Protein AF-A0A967L2L9-F1 (afdb_monomer_lite)

Structure (mmCIF, N/CA/C/O backbone):
data_AF-A0A967L2L9-F1
#
_entry.id   AF-A0A967L2L9-F1
#
loop_
_atom_site.group_PDB
_atom_site.id
_atom_site.type_symbol
_atom_site.label_atom_id
_atom_site.label_alt_id
_atom_site.label_comp_id
_atom_site.label_asym_id
_atom_site.label_entity_id
_atom_site.label_seq_id
_atom_site.pdbx_PDB_ins_code
_atom_site.Cartn_x
_atom_site.Cartn_y
_atom_site.Cartn_z
_atom_site.occupancy
_atom_site.B_iso_or_equiv
_atom_site.auth_seq_id
_atom_site.auth_comp_id
_atom_site.auth_asym_id
_atom_site.auth_atom_id
_atom_site.pdbx_PDB_model_num
ATOM 1 N N . GLU A 1 1 ? 13.550 13.365 -21.575 1.00 73.81 1 GLU A N 1
ATOM 2 C CA . GLU A 1 1 ? 13.435 12.340 -20.516 1.00 73.81 1 GLU A CA 1
ATOM 3 C C . GLU A 1 1 ? 12.459 11.264 -20.958 1.00 73.81 1 GLU A C 1
ATOM 5 O O . GLU A 1 1 ? 11.617 11.543 -21.806 1.00 73.81 1 GLU A O 1
ATOM 10 N N . VAL A 1 2 ? 12.598 10.050 -20.431 1.00 92.69 2 VAL A N 1
ATOM 11 C CA . VAL A 1 2 ? 11.701 8.921 -20.715 1.00 92.69 2 VAL A CA 1
ATOM 12 C C . VAL A 1 2 ? 10.977 8.519 -19.435 1.00 92.69 2 VAL A C 1
ATOM 14 O O . VAL A 1 2 ? 11.534 8.631 -18.346 1.00 92.69 2 VAL A O 1
ATOM 17 N N . ASN A 1 3 ? 9.733 8.068 -19.563 1.00 95.44 3 ASN A N 1
ATOM 18 C CA . ASN A 1 3 ? 8.933 7.536 -18.464 1.00 95.44 3 ASN A CA 1
ATOM 19 C C . ASN A 1 3 ? 8.632 6.058 -18.748 1.00 95.44 3 ASN A C 1
ATOM 21 O O . ASN A 1 3 ? 8.547 5.658 -19.907 1.00 95.44 3 ASN A O 1
ATOM 25 N N . HIS A 1 4 ? 8.441 5.267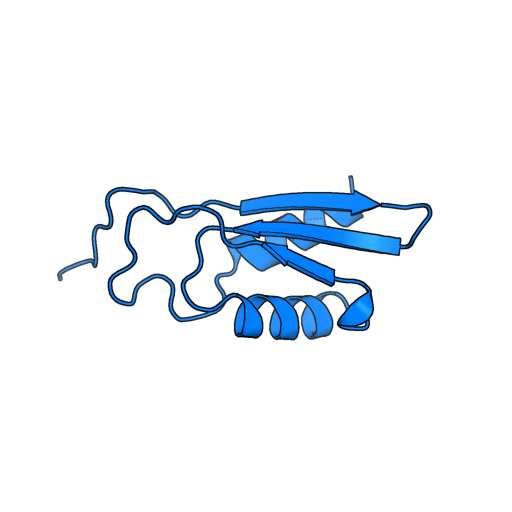 -17.696 1.00 97.00 4 HIS A N 1
ATOM 26 C CA . HIS A 1 4 ? 8.017 3.871 -17.776 1.00 97.00 4 HIS A CA 1
ATOM 27 C C . HIS A 1 4 ? 6.736 3.663 -18.595 1.00 97.00 4 HIS A C 1
ATOM 29 O O . HIS A 1 4 ? 6.588 2.612 -19.211 1.00 97.00 4 HIS A O 1
ATOM 35 N N . ALA A 1 5 ? 5.821 4.642 -18.585 1.00 96.44 5 ALA A N 1
ATOM 36 C CA . ALA A 1 5 ? 4.623 4.695 -19.426 1.00 96.44 5 ALA A CA 1
ATOM 37 C C . ALA A 1 5 ? 3.818 3.378 -19.449 1.00 96.44 5 ALA A C 1
ATOM 39 O O . ALA A 1 5 ? 3.338 2.935 -20.492 1.00 96.44 5 ALA A O 1
ATOM 40 N N . HIS A 1 6 ? 3.679 2.733 -18.287 1.00 97.19 6 HIS A N 1
ATOM 41 C CA . HIS A 1 6 ? 2.834 1.551 -18.146 1.00 97.19 6 HIS A CA 1
ATOM 42 C C . HIS A 1 6 ? 1.371 1.898 -18.458 1.00 97.19 6 HIS A C 1
ATOM 44 O O . HIS A 1 6 ? 0.866 2.934 -18.029 1.00 97.19 6 HIS A O 1
ATOM 50 N N . MET A 1 7 ? 0.690 1.018 -19.198 1.00 98.06 7 MET A N 1
ATOM 51 C CA . MET A 1 7 ? -0.658 1.282 -19.718 1.00 98.06 7 MET A CA 1
ATOM 52 C C . MET A 1 7 ? -1.706 1.469 -18.615 1.00 98.06 7 MET A C 1
ATOM 54 O O . MET A 1 7 ? -2.652 2.230 -18.792 1.00 98.06 7 MET A O 1
ATOM 58 N N . GLU A 1 8 ? -1.556 0.780 -17.481 1.00 98.00 8 GLU A N 1
ATOM 59 C CA . GLU A 1 8 ? -2.429 0.959 -16.319 1.00 98.00 8 GLU A CA 1
ATOM 60 C C . GLU A 1 8 ? -1.956 2.137 -15.450 1.00 98.00 8 GLU A C 1
ATOM 62 O O . GLU A 1 8 ? -0.831 2.087 -14.936 1.00 98.00 8 GLU A O 1
ATOM 67 N N . PRO A 1 9 ? -2.801 3.152 -15.196 1.00 96.56 9 PRO A N 1
ATOM 68 C CA . PRO A 1 9 ? -2.494 4.227 -14.256 1.00 96.56 9 PRO A CA 1
ATOM 69 C C . PRO A 1 9 ? -2.242 3.730 -12.826 1.00 96.56 9 PRO A C 1
ATOM 71 O O . PRO A 1 9 ? -2.732 2.682 -12.414 1.00 96.56 9 PRO A O 1
ATOM 74 N N . SER A 1 10 ? -1.509 4.511 -12.036 1.00 97.19 10 SER A N 1
ATOM 75 C CA . SER A 1 10 ? -1.369 4.241 -10.603 1.00 97.19 10 SER A CA 1
ATOM 76 C C . SER A 1 10 ? -2.710 4.425 -9.886 1.00 97.19 10 SER A C 1
ATOM 78 O O . SER A 1 10 ? -3.337 5.477 -10.012 1.00 97.19 10 SER A O 1
ATOM 80 N N . ALA A 1 11 ? -3.148 3.414 -9.136 1.00 97.94 11 ALA A N 1
ATOM 81 C CA . ALA A 1 11 ? -4.436 3.406 -8.454 1.00 97.94 11 ALA A CA 1
ATOM 82 C C . ALA A 1 11 ? -4.390 2.610 -7.143 1.00 97.94 11 ALA A C 1
ATOM 84 O O . ALA A 1 11 ? -3.692 1.599 -7.023 1.00 97.94 11 ALA A O 1
ATOM 85 N N . ALA A 1 12 ? -5.181 3.057 -6.167 1.00 98.50 12 ALA A N 1
ATOM 86 C CA . ALA A 1 12 ? -5.432 2.333 -4.930 1.00 98.50 12 ALA A CA 1
ATOM 87 C C . ALA A 1 12 ? -6.894 2.487 -4.496 1.00 98.50 12 ALA A C 1
ATOM 89 O O . ALA A 1 12 ? -7.509 3.532 -4.709 1.00 98.50 12 ALA A O 1
ATOM 90 N N . VAL A 1 13 ? -7.427 1.442 -3.869 1.00 98.62 13 VAL A N 1
ATOM 91 C CA . VAL A 1 13 ? -8.729 1.424 -3.200 1.00 98.62 13 VAL A CA 1
ATOM 92 C C . VAL A 1 13 ? -8.511 0.841 -1.816 1.00 98.62 13 VAL A C 1
ATOM 94 O O . VAL A 1 13 ? -7.931 -0.234 -1.687 1.00 98.62 13 VAL A O 1
ATOM 97 N N . ALA A 1 14 ? -8.975 1.534 -0.785 1.00 98.62 14 ALA A N 1
ATOM 98 C CA . ALA A 1 14 ? -8.818 1.117 0.599 1.00 98.62 14 ALA A CA 1
ATOM 99 C C . ALA A 1 14 ? -10.175 1.020 1.294 1.00 98.62 14 ALA A C 1
ATOM 101 O O . ALA A 1 14 ? -11.077 1.820 1.047 1.00 98.62 14 ALA A O 1
ATOM 102 N N . ARG A 1 15 ? -10.292 0.041 2.187 1.00 98.56 15 ARG A N 1
ATOM 103 C CA . ARG A 1 15 ? -11.438 -0.183 3.060 1.00 98.56 15 ARG A CA 1
ATOM 104 C C . ARG A 1 15 ? -10.937 -0.300 4.492 1.00 98.56 15 ARG A C 1
ATOM 106 O O . ARG A 1 15 ? -10.085 -1.140 4.783 1.00 98.56 15 ARG A O 1
ATOM 113 N N . TRP A 1 16 ? -11.477 0.533 5.370 1.00 98.56 16 TRP A N 1
ATOM 114 C CA . TRP A 1 16 ? -11.254 0.443 6.806 1.00 98.56 16 TRP A CA 1
ATOM 115 C C . TRP A 1 16 ? -12.442 -0.248 7.474 1.00 98.56 16 TRP A C 1
ATOM 117 O O . TRP A 1 16 ? -13.587 -0.057 7.068 1.00 98.56 16 TRP A O 1
ATOM 127 N N . ASP A 1 17 ? -12.153 -1.087 8.459 1.00 97.81 17 ASP A N 1
ATOM 128 C CA . ASP A 1 17 ? -13.138 -1.733 9.314 1.00 97.81 17 ASP A CA 1
ATOM 129 C C . ASP A 1 17 ? -13.005 -1.176 10.734 1.00 97.81 17 ASP A C 1
ATOM 131 O O . ASP A 1 17 ? -12.001 -1.432 11.405 1.00 97.81 17 ASP A O 1
ATOM 135 N N . ASP A 1 18 ? -13.999 -0.410 11.186 1.00 96.12 18 ASP A N 1
ATOM 136 C CA . ASP A 1 18 ? -13.990 0.203 12.517 1.00 96.12 18 ASP A CA 1
ATOM 137 C C . ASP A 1 18 ? -14.201 -0.792 13.655 1.00 96.12 18 ASP A C 1
ATOM 139 O O . ASP A 1 18 ? -13.722 -0.553 14.765 1.00 96.12 18 ASP A O 1
ATOM 143 N N . PHE A 1 19 ? -14.883 -1.910 13.406 1.00 96.62 19 PHE A N 1
ATOM 144 C CA . PHE A 1 19 ? -15.122 -2.911 14.440 1.00 96.62 19 PHE A CA 1
ATOM 145 C C . PHE A 1 19 ? -13.831 -3.674 14.747 1.00 96.62 19 PHE A C 1
ATOM 147 O O . PHE A 1 19 ? -13.411 -3.765 15.901 1.00 96.62 19 PHE A O 1
ATOM 154 N N . ASP A 1 20 ? -13.152 -4.150 13.703 1.00 96.12 20 ASP A N 1
ATOM 155 C CA . ASP A 1 20 ? -11.923 -4.933 13.843 1.00 96.12 20 ASP A CA 1
ATOM 156 C C . ASP A 1 20 ? -10.646 -4.078 13.880 1.00 96.12 20 ASP A C 1
ATOM 158 O O . ASP A 1 20 ? -9.555 -4.598 14.158 1.00 96.12 20 ASP A O 1
ATOM 162 N N . GLN A 1 21 ? -10.755 -2.776 13.598 1.00 97.00 21 GLN A N 1
ATOM 163 C CA . GLN A 1 21 ? -9.631 -1.847 13.440 1.00 97.00 21 GLN A CA 1
ATOM 164 C C . GLN A 1 21 ? -8.624 -2.363 12.397 1.00 97.00 21 GLN A C 1
ATOM 166 O O . GLN A 1 21 ? -7.418 -2.460 12.660 1.00 97.00 21 GLN A O 1
ATOM 171 N N . ARG A 1 22 ? -9.129 -2.774 11.224 1.00 98.31 22 ARG A N 1
ATOM 172 C CA . ARG A 1 22 ? -8.332 -3.389 10.147 1.00 98.31 22 ARG A CA 1
ATOM 173 C C . ARG A 1 22 ? -8.424 -2.612 8.842 1.00 98.31 22 ARG A C 1
ATOM 175 O O . ARG A 1 22 ? -9.494 -2.173 8.438 1.00 98.31 22 ARG A O 1
ATOM 182 N N . LEU A 1 23 ? -7.291 -2.517 8.150 1.00 98.75 23 LEU A N 1
ATOM 183 C CA . LEU A 1 23 ? -7.190 -1.967 6.803 1.00 98.75 23 LEU A CA 1
ATOM 184 C C . LEU A 1 23 ? -7.076 -3.098 5.781 1.00 98.75 23 LEU A C 1
ATOM 186 O O . LEU A 1 23 ? -6.185 -3.942 5.876 1.00 98.75 23 LEU A O 1
ATOM 190 N N . GLU A 1 24 ? -7.906 -3.056 4.749 1.00 98.75 24 GLU A N 1
ATOM 191 C CA . GLU A 1 24 ? -7.705 -3.805 3.513 1.00 98.75 24 GLU A CA 1
ATOM 192 C C . GLU A 1 24 ? -7.478 -2.815 2.370 1.00 98.75 24 GLU A C 1
ATOM 194 O O . GLU A 1 24 ? -8.224 -1.848 2.223 1.00 98.75 24 GLU A O 1
ATOM 199 N N . ILE A 1 25 ? -6.430 -3.020 1.577 1.00 98.75 25 ILE A N 1
ATOM 200 C CA . ILE A 1 25 ? -6.084 -2.127 0.470 1.00 98.75 25 ILE A CA 1
ATOM 201 C C . ILE A 1 25 ? -5.729 -2.927 -0.778 1.00 98.75 25 ILE A C 1
ATOM 203 O O . ILE A 1 25 ? -4.930 -3.863 -0.733 1.00 98.75 25 ILE A O 1
ATOM 207 N N . TRP A 1 26 ? -6.314 -2.528 -1.903 1.00 98.75 26 TRP A N 1
ATOM 208 C CA . TRP A 1 26 ? -5.946 -2.968 -3.239 1.00 98.75 26 TRP A CA 1
ATOM 209 C C . TRP A 1 26 ? -5.138 -1.866 -3.899 1.00 98.75 26 TRP A C 1
ATOM 211 O O . TRP A 1 26 ? -5.623 -0.741 -3.995 1.00 98.75 26 TRP A O 1
ATOM 221 N N . CYS A 1 27 ? -3.930 -2.161 -4.365 1.00 98.00 27 CYS A N 1
ATOM 222 C CA . CYS A 1 27 ? -3.102 -1.154 -5.025 1.00 98.00 27 CYS A CA 1
ATOM 223 C C . CYS A 1 27 ? -2.296 -1.715 -6.196 1.00 98.00 27 CYS A C 1
ATOM 225 O O . CYS A 1 27 ? -1.910 -2.890 -6.233 1.00 98.00 27 CYS A O 1
ATOM 227 N N . SER A 1 28 ? -2.037 -0.844 -7.170 1.00 97.88 28 SER A N 1
ATOM 228 C CA . SER A 1 28 ? -1.184 -1.132 -8.316 1.00 97.88 28 SER A CA 1
ATOM 229 C C . SER A 1 28 ? 0.297 -1.045 -7.922 1.00 97.88 28 SER A C 1
ATOM 231 O O . SER A 1 28 ? 0.956 -0.036 -8.163 1.00 97.88 28 SER A O 1
ATOM 233 N N . THR A 1 29 ? 0.833 -2.110 -7.328 1.00 98.38 29 THR A N 1
ATOM 234 C CA . THR A 1 29 ? 2.219 -2.159 -6.831 1.00 98.38 29 THR A CA 1
ATOM 235 C C . THR A 1 29 ? 2.982 -3.386 -7.327 1.00 98.38 29 THR A C 1
ATOM 237 O O . THR A 1 29 ? 2.404 -4.457 -7.515 1.00 98.38 29 THR A O 1
ATOM 240 N N . GLN A 1 30 ? 4.297 -3.264 -7.523 1.00 98.50 30 GLN A N 1
ATOM 241 C CA . GLN A 1 30 ? 5.193 -4.415 -7.713 1.00 98.50 30 GLN A CA 1
ATOM 242 C C . GLN A 1 30 ? 5.773 -4.917 -6.382 1.00 98.50 30 GLN A C 1
ATOM 244 O O . GLN A 1 30 ? 6.385 -5.982 -6.353 1.00 98.50 30 GLN A O 1
ATOM 249 N N . VAL A 1 31 ? 5.569 -4.180 -5.286 1.00 98.38 31 VAL A N 1
ATOM 250 C CA . VAL A 1 31 ? 6.194 -4.431 -3.980 1.00 98.38 31 VAL A CA 1
ATOM 251 C C . VAL A 1 31 ? 5.163 -4.418 -2.840 1.00 98.38 31 VAL A C 1
ATOM 253 O O . VAL A 1 31 ? 5.279 -3.626 -1.906 1.00 98.38 31 VAL A O 1
ATOM 256 N N . PRO A 1 32 ? 4.163 -5.324 -2.840 1.00 98.38 32 PRO A N 1
ATOM 257 C CA . PRO A 1 32 ? 3.096 -5.315 -1.832 1.00 98.38 32 PRO A CA 1
ATOM 258 C C . PRO A 1 32 ? 3.615 -5.423 -0.390 1.00 98.38 32 PRO A C 1
ATOM 260 O O . PRO A 1 32 ? 3.012 -4.868 0.523 1.00 98.38 32 PRO A O 1
ATOM 263 N N . TYR A 1 33 ? 4.757 -6.085 -0.176 1.00 98.62 33 TYR A N 1
ATOM 264 C CA . TYR A 1 33 ? 5.397 -6.160 1.139 1.00 98.62 33 TYR A CA 1
ATOM 265 C C . TYR A 1 33 ? 5.940 -4.805 1.628 1.00 98.62 33 TYR A C 1
ATOM 267 O O . TYR A 1 33 ? 5.820 -4.496 2.812 1.00 98.62 33 TYR A O 1
ATOM 275 N N . TYR A 1 34 ? 6.508 -3.979 0.742 1.00 98.69 34 TYR A N 1
ATOM 276 C CA . TYR A 1 34 ? 7.017 -2.654 1.123 1.00 98.69 34 TYR A CA 1
ATOM 277 C C . TYR A 1 34 ? 5.858 -1.733 1.490 1.00 98.69 34 TYR A C 1
ATOM 279 O O . TYR A 1 34 ? 5.864 -1.147 2.569 1.00 98.69 34 TYR A O 1
ATOM 287 N N . VAL A 1 35 ? 4.799 -1.753 0.677 1.00 98.69 35 VAL A N 1
ATOM 288 C CA . VAL A 1 35 ? 3.552 -1.033 0.956 1.00 98.69 35 VAL A CA 1
ATOM 289 C C . VAL A 1 35 ? 2.971 -1.450 2.308 1.00 98.69 35 VAL A C 1
ATOM 291 O O . VAL A 1 35 ? 2.573 -0.603 3.101 1.00 98.69 35 VAL A O 1
ATOM 294 N N . HIS A 1 36 ? 2.965 -2.751 2.617 1.00 98.81 36 HIS A N 1
ATOM 295 C CA . HIS A 1 36 ? 2.467 -3.273 3.893 1.00 98.81 36 HIS A CA 1
ATOM 296 C C . HIS A 1 36 ? 3.268 -2.749 5.089 1.00 98.81 36 HIS A C 1
ATOM 298 O O . HIS A 1 36 ? 2.680 -2.278 6.065 1.00 98.81 36 HIS A O 1
ATOM 304 N N . LYS A 1 37 ? 4.602 -2.793 5.003 1.00 98.69 37 LYS A N 1
ATOM 305 C CA . LYS A 1 37 ? 5.503 -2.291 6.048 1.00 98.69 37 LYS A CA 1
ATOM 306 C C . LYS A 1 37 ? 5.354 -0.778 6.245 1.00 98.69 37 LYS A C 1
ATOM 308 O O . LYS A 1 37 ? 5.264 -0.317 7.383 1.00 98.69 37 LYS A O 1
ATOM 313 N N . ASP A 1 38 ? 5.292 -0.019 5.157 1.00 98.69 38 ASP A N 1
ATOM 314 C CA . ASP A 1 38 ? 5.231 1.440 5.207 1.00 98.69 38 ASP A CA 1
ATOM 315 C C . ASP A 1 38 ? 3.853 1.941 5.652 1.00 98.69 38 ASP A C 1
ATOM 317 O O . ASP A 1 38 ? 3.778 2.908 6.410 1.00 98.69 38 ASP A O 1
ATOM 321 N N . LEU A 1 39 ? 2.764 1.253 5.287 1.00 98.62 39 LEU A N 1
ATOM 322 C CA . LEU A 1 39 ? 1.432 1.505 5.850 1.00 98.62 39 LEU A CA 1
ATOM 323 C C . LEU A 1 39 ? 1.410 1.248 7.357 1.00 98.62 39 LEU A C 1
ATOM 325 O O . LEU A 1 39 ? 0.918 2.092 8.104 1.00 98.62 39 LEU A O 1
ATOM 329 N N . ALA A 1 40 ? 1.965 0.122 7.815 1.00 98.62 40 ALA A N 1
ATOM 330 C CA . ALA A 1 40 ? 2.028 -0.211 9.238 1.00 98.62 40 ALA A CA 1
ATOM 331 C C . ALA A 1 40 ? 2.777 0.865 10.036 1.00 98.62 40 ALA A C 1
ATOM 333 O O . ALA A 1 40 ? 2.251 1.395 11.019 1.00 98.62 40 ALA A O 1
ATOM 334 N N . ALA A 1 41 ? 3.958 1.263 9.555 1.00 98.50 41 ALA A N 1
ATOM 335 C CA . ALA A 1 41 ? 4.756 2.319 10.168 1.00 98.50 41 ALA A CA 1
ATOM 336 C C . ALA A 1 41 ? 4.034 3.680 10.154 1.00 98.50 41 ALA A C 1
ATOM 338 O O . ALA A 1 41 ? 3.942 4.347 11.186 1.00 98.50 41 ALA A O 1
ATOM 339 N N . THR A 1 42 ? 3.475 4.075 9.007 1.00 97.94 42 THR A N 1
ATOM 340 C CA . THR A 1 42 ? 2.825 5.382 8.810 1.00 97.94 42 THR A CA 1
ATOM 341 C C . THR A 1 42 ? 1.539 5.513 9.624 1.00 97.94 42 THR A C 1
ATOM 343 O O . THR A 1 42 ? 1.286 6.542 10.251 1.00 97.94 42 THR A O 1
ATOM 346 N N . MET A 1 43 ? 0.717 4.463 9.646 1.00 97.19 43 MET A N 1
ATOM 347 C CA . MET A 1 43 ? -0.568 4.456 10.349 1.00 97.19 43 MET A CA 1
ATOM 348 C C . MET A 1 43 ? -0.436 4.104 11.832 1.00 97.19 43 MET A C 1
ATOM 350 O O . MET A 1 43 ? -1.426 4.249 12.557 1.00 97.19 43 MET A O 1
ATOM 354 N N . LYS A 1 44 ? 0.764 3.693 12.271 1.00 97.69 44 LYS A N 1
ATOM 355 C CA . LYS A 1 44 ? 1.072 3.189 13.617 1.00 97.69 44 LYS A CA 1
ATOM 356 C C . LYS A 1 44 ? 0.199 1.988 13.991 1.00 97.69 44 LYS A C 1
ATOM 358 O O . LYS A 1 44 ? -0.372 1.937 15.077 1.00 97.69 44 LYS A O 1
ATOM 363 N N . LEU A 1 45 ? 0.071 1.046 13.061 1.00 97.81 45 LEU A N 1
ATOM 364 C CA . LEU A 1 45 ? -0.686 -0.194 13.224 1.00 97.81 45 LEU A CA 1
ATOM 365 C C . LEU A 1 45 ? 0.260 -1.391 13.185 1.00 97.81 45 LEU A C 1
ATOM 367 O O . LEU A 1 45 ? 1.286 -1.361 12.509 1.00 97.81 45 LEU A O 1
ATOM 371 N N . ASP A 1 46 ? -0.114 -2.467 13.871 1.00 98.25 46 ASP A N 1
ATOM 372 C CA . ASP A 1 46 ? 0.557 -3.751 13.688 1.00 98.25 46 ASP A CA 1
ATOM 373 C C . ASP A 1 46 ? 0.310 -4.283 12.265 1.00 98.25 46 ASP A C 1
ATOM 375 O O . ASP A 1 46 ? -0.787 -4.130 11.720 1.00 98.25 46 ASP A O 1
ATOM 379 N N . MET A 1 47 ? 1.303 -4.946 11.663 1.00 98.19 47 MET A N 1
ATOM 380 C CA . MET A 1 47 ? 1.163 -5.494 10.309 1.00 98.19 47 MET A CA 1
ATOM 381 C C . MET A 1 47 ? -0.007 -6.488 10.198 1.00 98.19 47 MET A C 1
ATOM 383 O O . MET A 1 47 ? -0.647 -6.547 9.152 1.00 98.19 47 MET A O 1
ATOM 387 N N . SER A 1 48 ? -0.371 -7.208 11.266 1.00 98.25 48 SER A N 1
ATOM 388 C CA . SER A 1 48 ? -1.536 -8.113 11.287 1.00 98.25 48 SER A CA 1
ATOM 389 C C . SER A 1 48 ? -2.892 -7.405 11.139 1.00 98.25 48 SER A C 1
ATOM 391 O O . SER A 1 48 ? -3.906 -8.051 10.835 1.00 98.25 48 SER A O 1
ATOM 393 N N . ARG A 1 49 ? -2.931 -6.079 11.331 1.00 98.44 49 ARG A N 1
ATOM 394 C CA . ARG A 1 49 ? -4.117 -5.235 11.121 1.00 98.44 49 ARG A CA 1
ATOM 395 C C . ARG A 1 49 ? -4.257 -4.755 9.680 1.00 98.44 49 ARG A C 1
ATOM 397 O O . ARG A 1 49 ? -5.265 -4.136 9.363 1.00 98.44 49 ARG A O 1
ATOM 404 N N . ILE A 1 50 ? -3.287 -5.033 8.811 1.00 98.81 50 ILE A N 1
ATOM 405 C CA . ILE A 1 50 ? -3.275 -4.551 7.429 1.00 98.81 50 ILE A CA 1
ATOM 406 C C . ILE A 1 50 ? -3.198 -5.738 6.471 1.00 98.81 50 ILE A C 1
ATOM 408 O O . ILE A 1 50 ? -2.366 -6.629 6.628 1.00 98.81 50 ILE A O 1
ATOM 412 N N . ARG A 1 51 ? -4.038 -5.719 5.439 1.00 98.69 51 ARG A N 1
ATOM 413 C CA . ARG A 1 51 ? -3.976 -6.637 4.304 1.00 98.69 51 ARG A CA 1
ATOM 414 C C . ARG A 1 51 ? -3.764 -5.841 3.021 1.00 98.69 51 ARG A C 1
ATOM 416 O O . ARG A 1 51 ? -4.638 -5.081 2.616 1.00 98.69 51 ARG A O 1
ATOM 423 N N . VAL A 1 52 ? -2.622 -6.052 2.370 1.00 98.75 52 VAL A N 1
ATOM 424 C CA . VAL A 1 52 ? -2.317 -5.487 1.046 1.00 98.75 52 VAL A CA 1
ATOM 425 C C . VAL A 1 52 ? -2.590 -6.535 -0.026 1.00 98.75 52 VAL A C 1
ATOM 427 O O . VAL A 1 52 ? -2.094 -7.659 0.051 1.00 98.75 52 VAL A O 1
ATOM 430 N N . ILE A 1 53 ? -3.379 -6.172 -1.033 1.00 98.75 53 ILE A N 1
ATOM 431 C CA . ILE A 1 53 ? -3.761 -7.041 -2.143 1.00 98.75 53 ILE A CA 1
ATOM 432 C C . ILE A 1 53 ? -3.281 -6.400 -3.441 1.00 98.75 53 ILE A C 1
ATOM 434 O O . ILE A 1 53 ? -3.727 -5.324 -3.827 1.00 98.75 53 ILE A O 1
ATOM 438 N N . LYS A 1 54 ? -2.395 -7.092 -4.159 1.00 97.81 54 LYS A N 1
ATOM 439 C CA . LYS A 1 54 ? -2.025 -6.724 -5.527 1.00 97.81 54 LYS A CA 1
ATOM 440 C C . LYS A 1 54 ? -2.930 -7.481 -6.510 1.00 97.81 54 LYS A C 1
ATOM 442 O O . LYS A 1 54 ? -2.729 -8.691 -6.663 1.00 97.81 54 LYS A O 1
ATOM 447 N N . PRO A 1 55 ? -3.885 -6.825 -7.196 1.00 97.00 55 PRO A N 1
ATOM 448 C CA . PRO A 1 55 ? -4.670 -7.465 -8.249 1.00 97.00 55 PRO A CA 1
ATOM 449 C C . PRO A 1 55 ? -3.806 -7.768 -9.492 1.00 97.00 55 PRO A C 1
ATOM 451 O O . PRO A 1 55 ? -2.567 -7.733 -9.453 1.00 97.00 55 PRO A O 1
ATOM 454 N N . MET A 1 56 ? -4.443 -8.109 -10.614 1.00 97.75 56 MET A N 1
ATOM 455 C CA . MET A 1 56 ? -3.762 -8.084 -11.914 1.00 97.75 56 MET A CA 1
ATOM 456 C C . MET A 1 56 ? -3.178 -6.685 -12.145 1.00 97.75 56 MET A C 1
ATOM 458 O O . MET A 1 56 ? -3.825 -5.699 -11.818 1.00 97.75 56 MET A O 1
ATOM 462 N N . LEU A 1 57 ? -1.944 -6.616 -12.648 1.00 97.69 57 LEU A N 1
ATOM 463 C CA . LEU A 1 57 ? -1.182 -5.372 -12.761 1.00 97.69 57 LEU A CA 1
ATOM 464 C C . LEU A 1 57 ? -0.880 -5.097 -14.235 1.00 97.69 57 LEU A C 1
ATOM 466 O O . LEU A 1 57 ? -0.241 -5.926 -14.886 1.00 97.69 57 LEU A O 1
ATOM 470 N N . GLY A 1 58 ? -1.289 -3.942 -14.757 1.00 98.12 58 GLY A N 1
ATOM 471 C CA . GLY A 1 58 ? -1.111 -3.570 -16.169 1.00 98.12 58 GLY A CA 1
ATOM 472 C C . GLY A 1 58 ? 0.268 -2.983 -16.485 1.00 98.12 58 GLY A C 1
ATOM 473 O O . GLY A 1 58 ? 0.386 -1.999 -17.217 1.00 98.12 58 GLY A O 1
ATOM 474 N N . GLY A 1 59 ? 1.313 -3.585 -15.917 1.00 97.38 59 GLY A N 1
ATOM 475 C CA . GLY A 1 59 ? 2.699 -3.144 -16.045 1.00 97.38 59 GLY A CA 1
ATOM 476 C C . GLY A 1 59 ? 3.142 -2.140 -14.975 1.00 97.38 59 GLY A C 1
ATOM 477 O O . GLY A 1 59 ? 2.347 -1.558 -14.233 1.00 97.38 59 GLY A O 1
ATOM 478 N N . GLY A 1 60 ? 4.460 -1.957 -14.900 1.00 97.31 60 GLY A N 1
ATOM 479 C CA . GLY A 1 60 ? 5.113 -1.049 -13.955 1.00 97.31 60 GLY A CA 1
ATOM 480 C C . GLY A 1 60 ? 6.536 -0.699 -14.384 1.00 97.31 60 GLY A C 1
ATOM 481 O O . GLY A 1 60 ? 6.911 0.465 -14.346 1.00 97.31 60 GLY A O 1
ATOM 482 N N . PHE A 1 61 ? 7.296 -1.684 -14.879 1.00 97.31 61 PHE A N 1
ATOM 483 C CA . PHE A 1 61 ? 8.632 -1.502 -15.471 1.00 97.31 61 PHE A CA 1
ATOM 484 C C . PHE A 1 61 ? 9.649 -0.780 -14.566 1.00 97.31 61 PHE A C 1
ATOM 486 O O . PHE A 1 61 ? 10.613 -0.225 -15.072 1.00 97.31 61 PHE A O 1
ATOM 493 N N . GLY A 1 62 ? 9.448 -0.798 -13.243 1.00 97.06 62 GLY A 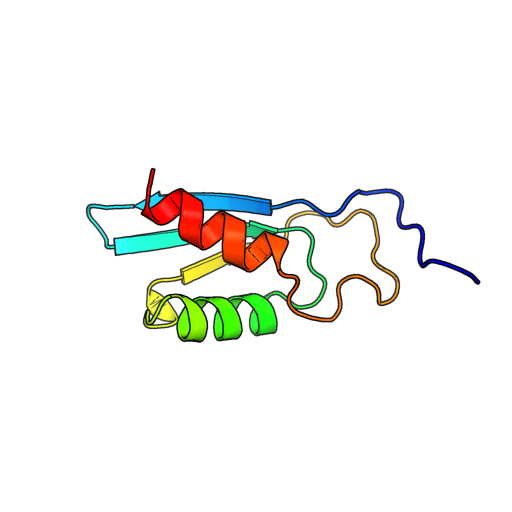N 1
ATOM 494 C CA . GLY A 1 62 ? 10.267 -0.052 -12.276 1.00 97.06 62 GLY A CA 1
ATOM 495 C C . GLY A 1 62 ? 9.544 1.137 -11.638 1.00 97.06 62 GLY A C 1
ATOM 496 O O . GLY A 1 62 ? 9.875 1.518 -10.525 1.00 97.06 62 GLY A O 1
ATOM 497 N N . ALA A 1 63 ? 8.479 1.664 -12.251 1.00 96.94 63 ALA A N 1
ATOM 498 C CA . ALA A 1 63 ? 7.710 2.780 -11.684 1.00 96.94 63 ALA A CA 1
ATOM 499 C C . ALA A 1 63 ? 7.002 2.441 -10.363 1.00 96.94 63 ALA A C 1
ATOM 501 O O . ALA A 1 63 ? 6.653 3.330 -9.596 1.00 96.94 63 ALA A O 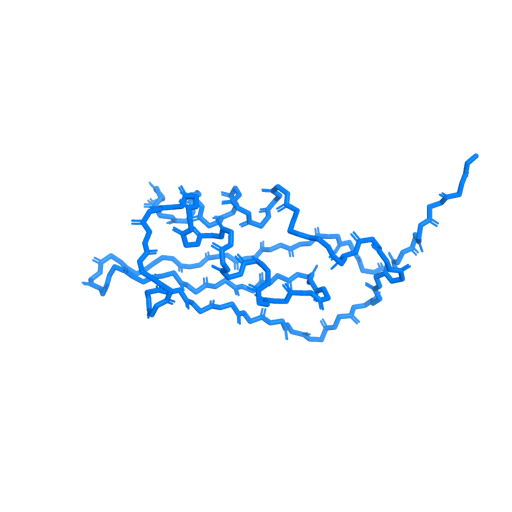1
ATOM 502 N N . LYS A 1 64 ? 6.727 1.152 -10.134 1.00 97.69 64 LYS A N 1
ATOM 503 C CA . LYS A 1 64 ? 5.898 0.644 -9.033 1.00 97.69 64 LYS A CA 1
ATOM 504 C C . LYS A 1 64 ? 6.709 -0.237 -8.065 1.00 97.69 64 LYS A C 1
ATOM 506 O O . LYS A 1 64 ? 6.131 -1.106 -7.416 1.00 97.69 64 LYS A O 1
ATOM 511 N N . THR A 1 65 ? 8.041 -0.085 -8.008 1.00 97.75 65 THR A N 1
ATOM 512 C CA . THR A 1 65 ? 8.949 -0.891 -7.152 1.00 97.75 65 THR A CA 1
ATOM 513 C C . THR A 1 65 ? 9.300 -0.244 -5.811 1.00 97.75 65 THR A C 1
ATOM 515 O O . THR A 1 65 ? 10.152 -0.744 -5.080 1.00 97.75 65 THR A O 1
ATOM 518 N N . GLU A 1 66 ? 8.630 0.848 -5.473 1.00 97.44 66 GLU A N 1
ATOM 519 C CA . GLU A 1 66 ? 8.702 1.526 -4.183 1.00 97.44 66 GLU A CA 1
ATOM 520 C C . GLU A 1 66 ? 7.286 1.860 -3.715 1.00 97.44 66 GLU A C 1
ATOM 522 O O . GLU A 1 66 ? 6.359 1.921 -4.529 1.00 97.44 66 GLU A O 1
ATOM 527 N N . THR A 1 67 ? 7.118 2.065 -2.410 1.00 98.12 67 THR A N 1
ATOM 528 C CA . THR A 1 67 ? 5.851 2.550 -1.865 1.00 98.12 67 THR A CA 1
ATOM 529 C C . THR A 1 67 ? 5.611 3.971 -2.351 1.00 98.12 67 THR A C 1
ATOM 531 O O . THR A 1 67 ? 6.448 4.857 -2.178 1.00 98.12 67 THR A O 1
ATOM 534 N N . GLN A 1 68 ? 4.446 4.199 -2.937 1.00 97.81 68 GLN A N 1
ATOM 535 C CA . GLN A 1 68 ? 4.063 5.488 -3.485 1.00 97.81 68 GLN A CA 1
ATOM 536 C C . GLN A 1 68 ? 3.093 6.201 -2.539 1.00 97.81 68 GLN A C 1
ATOM 538 O O . GLN A 1 68 ? 2.293 5.591 -1.827 1.00 97.81 68 GLN A O 1
ATOM 543 N N . SER A 1 69 ? 3.130 7.534 -2.544 1.00 97.81 69 SER A N 1
ATOM 544 C CA . SER A 1 69 ? 2.343 8.356 -1.615 1.00 97.81 69 SER A CA 1
ATOM 545 C C . SER A 1 69 ? 0.833 8.118 -1.719 1.00 97.81 69 SER A C 1
ATOM 547 O O . SER A 1 69 ? 0.143 8.150 -0.700 1.00 97.81 69 SER A O 1
ATOM 549 N N . TYR A 1 70 ? 0.312 7.829 -2.917 1.00 98.12 70 TYR A N 1
ATOM 550 C CA . TYR A 1 70 ? -1.119 7.586 -3.124 1.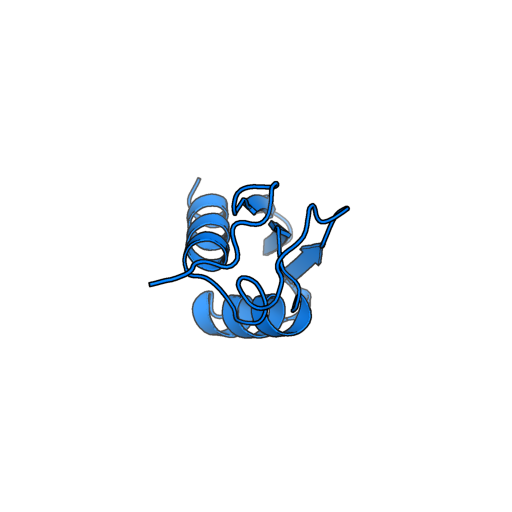00 98.12 70 TYR A CA 1
ATOM 551 C C . TYR A 1 70 ? -1.629 6.349 -2.366 1.00 98.12 70 TYR A C 1
ATOM 553 O O . TYR A 1 70 ? -2.776 6.342 -1.926 1.00 98.12 70 TYR A O 1
ATOM 561 N N . GLU A 1 71 ? -0.786 5.335 -2.159 1.00 98.50 71 GLU A N 1
ATOM 562 C CA . GLU A 1 71 ? -1.141 4.115 -1.425 1.00 98.50 71 GLU A CA 1
ATOM 563 C C . GLU A 1 71 ? -1.336 4.426 0.064 1.00 98.50 71 GLU A C 1
ATOM 565 O O . GLU A 1 71 ? -2.339 4.039 0.668 1.00 98.50 71 GLU A O 1
ATOM 570 N N . LEU A 1 72 ? -0.415 5.211 0.633 1.00 98.50 72 LEU A N 1
ATOM 571 C CA . LEU A 1 72 ? -0.464 5.650 2.029 1.00 98.50 72 LEU A CA 1
ATOM 572 C C . LEU A 1 72 ? -1.638 6.600 2.284 1.00 98.50 72 LEU A C 1
ATOM 574 O O . LEU A 1 72 ? -2.385 6.432 3.248 1.00 98.50 72 LEU A O 1
ATOM 578 N N . ILE A 1 73 ? -1.818 7.591 1.406 1.00 98.56 73 ILE A N 1
ATOM 579 C CA . ILE A 1 73 ? -2.896 8.580 1.516 1.00 98.56 73 ILE A CA 1
ATOM 580 C C . ILE A 1 73 ? -4.261 7.892 1.419 1.00 98.56 73 ILE A C 1
ATOM 582 O O . ILE A 1 73 ? -5.142 8.192 2.222 1.00 98.56 73 ILE A O 1
ATOM 586 N N . CYS A 1 74 ? -4.431 6.944 0.492 1.00 98.62 74 CYS A N 1
ATOM 587 C CA . CYS A 1 74 ? -5.675 6.188 0.347 1.00 98.62 74 CYS A CA 1
ATOM 588 C C . CYS A 1 74 ? -6.030 5.430 1.638 1.00 98.62 74 CYS A C 1
ATOM 590 O O . CYS A 1 74 ? -7.148 5.565 2.137 1.00 98.62 74 CYS A O 1
ATOM 592 N N . GLY A 1 75 ? -5.069 4.713 2.236 1.00 98.31 75 GLY A N 1
ATOM 593 C CA . GLY A 1 75 ? -5.276 4.012 3.509 1.00 98.31 75 GLY A CA 1
ATOM 594 C C . GLY A 1 75 ? -5.614 4.947 4.678 1.00 98.31 75 GLY A C 1
ATOM 595 O O . GLY A 1 75 ? -6.502 4.651 5.480 1.00 98.31 75 GLY A O 1
ATOM 596 N N . LEU A 1 76 ? -4.955 6.107 4.761 1.00 98.31 76 LEU A N 1
ATOM 597 C CA . LEU A 1 76 ? -5.234 7.116 5.789 1.00 98.31 76 LEU A CA 1
ATOM 598 C C . LEU A 1 76 ? -6.629 7.732 5.647 1.00 98.31 76 LEU A C 1
ATOM 600 O O . LEU A 1 76 ? -7.303 7.934 6.657 1.00 98.31 76 LEU A O 1
ATOM 604 N N . LEU A 1 77 ? -7.055 8.030 4.417 1.00 98.50 77 LEU A N 1
ATOM 605 C CA . LEU A 1 77 ? -8.386 8.567 4.144 1.00 98.50 77 LEU A CA 1
ATOM 606 C C . LEU A 1 77 ? -9.474 7.538 4.447 1.00 98.50 77 LEU A C 1
ATOM 608 O O . LEU A 1 77 ? -10.463 7.904 5.069 1.00 98.50 77 LEU A O 1
ATOM 612 N N . ALA A 1 78 ? -9.265 6.265 4.098 1.00 98.38 78 ALA A N 1
ATOM 613 C CA . ALA A 1 78 ? -10.216 5.201 4.411 1.00 98.38 78 ALA A CA 1
ATOM 614 C C . ALA A 1 78 ? -10.466 5.061 5.919 1.00 98.38 78 ALA A C 1
ATOM 616 O O . ALA A 1 78 ? -11.602 4.860 6.315 1.00 98.38 78 ALA A O 1
ATOM 617 N N . ARG A 1 79 ? -9.435 5.225 6.762 1.00 97.38 79 ARG A N 1
ATOM 618 C CA . ARG A 1 79 ? -9.590 5.213 8.231 1.00 97.38 79 ARG A CA 1
ATOM 619 C C . ARG A 1 79 ? -10.320 6.442 8.785 1.00 97.38 79 ARG A C 1
ATOM 621 O O . ARG A 1 79 ? -10.789 6.414 9.915 1.00 97.38 79 ARG A O 1
ATOM 628 N N . LY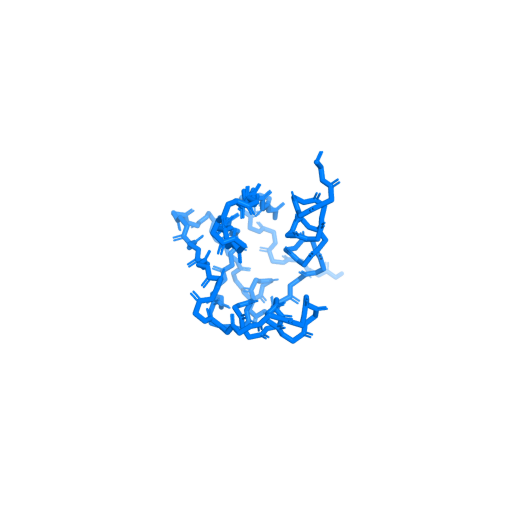S A 1 80 ? -10.317 7.556 8.053 1.00 96.56 80 LYS A N 1
ATOM 629 C CA . LYS A 1 80 ? -10.921 8.819 8.500 1.00 96.56 80 LYS A CA 1
ATOM 630 C C . LYS A 1 80 ? -12.377 8.981 8.041 1.00 96.56 80 LYS A C 1
ATOM 632 O O . LYS A 1 80 ? -13.073 9.8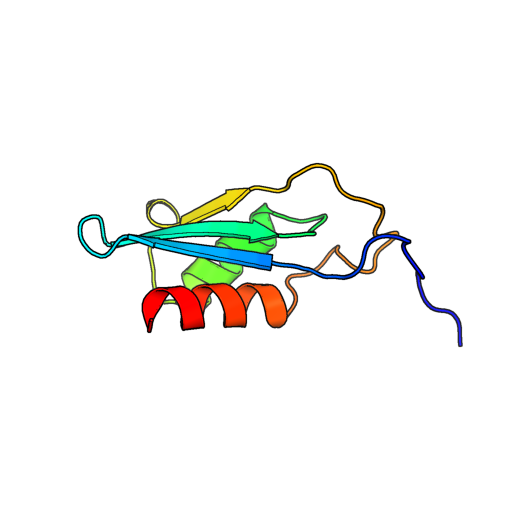08 8.626 1.00 96.56 80 LYS A O 1
ATOM 637 N N . ALA A 1 81 ? -12.762 8.299 6.964 1.00 86.44 81 ALA A N 1
ATOM 638 C CA . ALA A 1 81 ? -14.092 8.366 6.359 1.00 86.44 81 ALA A CA 1
ATOM 639 C C . ALA A 1 81 ? -15.170 7.839 7.312 1.00 86.44 81 ALA A C 1
ATOM 641 O O . ALA A 1 81 ? -16.253 8.464 7.333 1.00 86.44 81 ALA A O 1
#

Sequence (81 aa):
EVNHAHMEPSAAVARWDDFDQRLEIWCSTQVPYYVHKDLAATMKLDMSRIRVIKPMLGGGFGAKTETQSYELICGLLARKA

Foldseek 3Di:
DDDQPQVDDWDKAWAADPVLRAIEMETQAPCQPQLLVVLCVLVVHDSVRYHYDYDDHSDQNPVRHHHDPNSNVNRVVNVVD

Radius of gyration: 12.86 Å; chains: 1; bounding box: 29×20×35 Å

Secondary structure (DSSP, 8-state):
------SSPP-EEEEEETTTTEEEEEE--S-HHHHHHHHHHHHT--GGGEEEE-------TTTTSS--HHHHHHHHHHHH-

pLDDT: mean 97.45, std 3.08, range [73.81, 98.81]